Protein AF-A0A359KQD6-F1 (afdb_monomer)

Sequence (140 aa):
MPAGHAPSLTPEEARALHRQSLVIDTQ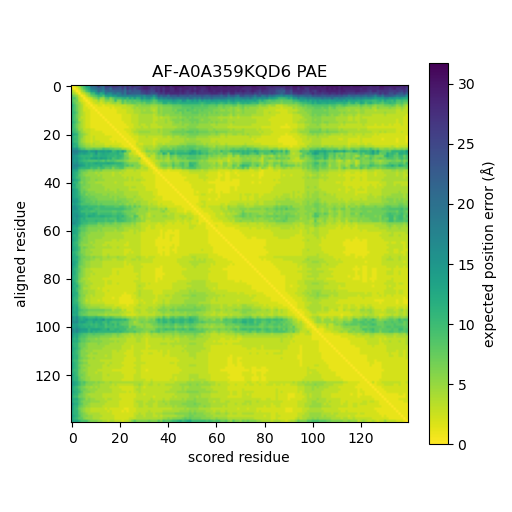QPPITSGIVFTPGMRETLGALAAQGRTIAEVGPALEAALVRDIQTTEQGRDMYLDMWRRSGVTVACGTYAGPDRLATAFERSTRRIANAQAIVDALRDDMLIVRRAADIELAH

Secondary structure (DSSP, 8-state):
-PPPPPPSS-HHHHHHHHHTS--EETTPPPTTTTS---HHHHHHHHHHHHTT--HHHHHHHHHHHHHHHHHH-HHHHHHHHHHHHHH--SEE------S--HHHHHHHHHHHHHHHHHHHHHTTTT-----SHHHHHHH-

Nearest PDB structures (foldseek):
  7t2x-assembly1_A  TM=2.353E-01  e=7.105E+00  Homo sapiens

Mean predicted aligned error: 4.79 Å

Radius of gyration: 18.1 Å; Cα contacts (8 Å, |Δi|>4): 125; chains: 1; bounding box: 46×42×48 Å

Structure (mmCIF, N/CA/C/O backbone):
data_AF-A0A359KQD6-F1
#
_entry.id   AF-A0A359KQD6-F1
#
loop_
_atom_site.group_PDB
_atom_site.id
_atom_site.type_symbol
_atom_site.label_atom_id
_atom_site.label_alt_id
_atom_site.label_comp_id
_atom_site.label_asym_id
_atom_site.label_entity_id
_atom_site.label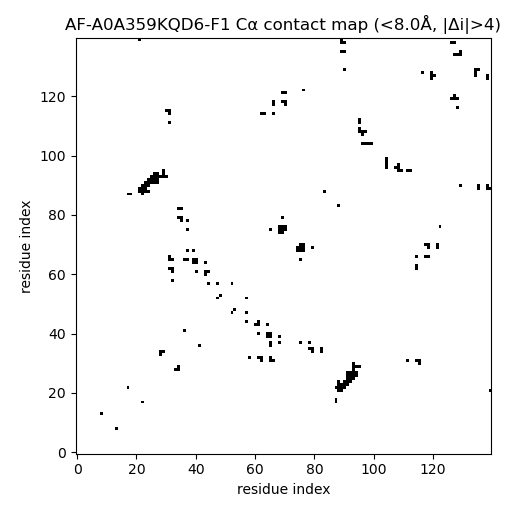_seq_id
_atom_site.pdbx_PDB_ins_code
_atom_site.Cartn_x
_atom_site.Cartn_y
_atom_site.Cartn_z
_atom_site.occupancy
_atom_site.B_iso_or_equiv
_atom_site.auth_seq_id
_atom_site.auth_comp_id
_atom_site.auth_asym_id
_atom_site.auth_atom_id
_atom_site.pdbx_PDB_model_num
ATOM 1 N N . MET A 1 1 ? 28.051 25.933 -7.404 1.00 51.16 1 MET A N 1
ATOM 2 C CA . MET A 1 1 ? 27.108 24.883 -7.843 1.00 51.16 1 MET A CA 1
ATOM 3 C C . MET A 1 1 ? 27.661 24.304 -9.133 1.00 51.16 1 MET A C 1
ATOM 5 O O . MET A 1 1 ? 27.809 25.088 -10.065 1.00 51.16 1 MET A O 1
ATOM 9 N N . PRO A 1 2 ? 28.072 23.027 -9.195 1.00 56.81 2 PRO A N 1
ATOM 10 C CA . PRO A 1 2 ? 28.504 22.459 -10.465 1.00 56.81 2 PRO A CA 1
ATOM 11 C C . PRO A 1 2 ? 27.305 22.428 -11.422 1.00 56.81 2 PRO A C 1
ATOM 13 O O . PRO A 1 2 ? 26.182 22.160 -10.994 1.00 56.81 2 PRO A O 1
ATOM 16 N N . ALA A 1 3 ? 27.535 22.773 -12.689 1.00 66.00 3 ALA A N 1
ATOM 17 C CA . ALA A 1 3 ? 26.518 22.704 -13.731 1.00 66.00 3 ALA A CA 1
ATOM 18 C C . ALA A 1 3 ? 26.040 21.249 -13.846 1.00 66.00 3 ALA A C 1
ATOM 20 O O . ALA A 1 3 ? 26.848 20.354 -14.091 1.00 66.00 3 ALA A O 1
ATOM 21 N N . GLY A 1 4 ? 24.753 21.003 -13.592 1.00 72.56 4 GLY A N 1
ATOM 22 C CA . GLY A 1 4 ? 24.181 19.661 -13.676 1.00 72.56 4 GLY A CA 1
ATOM 23 C C . GLY A 1 4 ? 24.345 19.090 -15.084 1.00 72.56 4 GLY A C 1
ATOM 24 O O . GLY A 1 4 ? 24.165 19.808 -16.068 1.00 72.56 4 GLY A O 1
ATOM 25 N N . HIS A 1 5 ? 24.708 17.812 -15.186 1.00 77.50 5 HIS A N 1
ATOM 26 C CA . HIS A 1 5 ? 24.776 17.120 -16.470 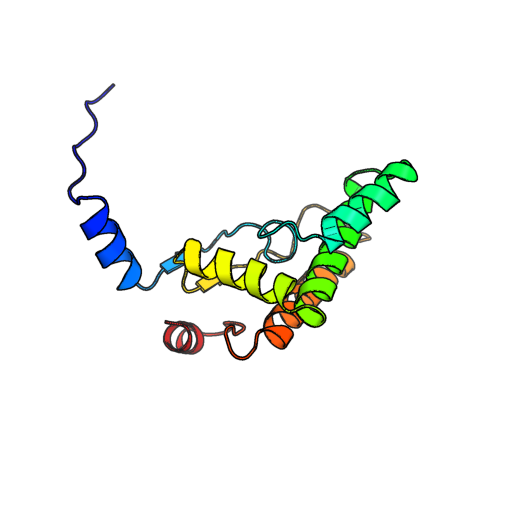1.00 77.50 5 HIS A CA 1
ATOM 27 C C . HIS A 1 5 ? 23.408 17.111 -17.161 1.00 77.50 5 HIS A C 1
ATOM 29 O O . HIS A 1 5 ? 22.377 16.921 -16.514 1.00 77.50 5 HIS A O 1
ATOM 35 N N . ALA A 1 6 ? 23.414 17.296 -18.484 1.00 83.69 6 ALA A N 1
ATOM 36 C CA . ALA A 1 6 ? 22.222 17.103 -19.295 1.00 83.69 6 ALA A CA 1
ATOM 37 C C . ALA A 1 6 ? 21.771 15.627 -19.217 1.00 83.69 6 ALA A C 1
ATOM 39 O O . ALA A 1 6 ? 22.631 14.741 -19.207 1.00 83.69 6 ALA A O 1
ATOM 40 N N . PRO A 1 7 ? 20.458 15.344 -19.160 1.00 87.56 7 PRO A N 1
ATOM 41 C CA . PRO A 1 7 ? 19.946 13.977 -19.173 1.00 87.56 7 PRO A CA 1
ATOM 42 C C . PRO A 1 7 ? 20.398 13.228 -20.431 1.00 87.56 7 PRO A C 1
ATOM 44 O O . PRO A 1 7 ? 20.365 13.783 -21.527 1.00 87.56 7 PRO A O 1
ATOM 47 N N . SER A 1 8 ? 20.787 11.961 -20.280 1.00 92.44 8 SER A N 1
ATOM 48 C CA . SER A 1 8 ? 21.197 11.099 -21.397 1.00 92.44 8 SER A CA 1
ATOM 49 C C . SER A 1 8 ? 20.028 10.496 -22.181 1.00 92.44 8 SER A C 1
ATOM 51 O O . SER A 1 8 ? 20.256 9.939 -23.249 1.00 92.44 8 SER A O 1
ATOM 53 N N . LEU A 1 9 ? 18.800 10.591 -21.658 1.00 95.25 9 LEU A N 1
ATOM 54 C CA . LEU A 1 9 ? 17.574 10.081 -22.273 1.00 95.25 9 LEU A CA 1
ATOM 55 C C . LEU A 1 9 ? 16.518 11.182 -22.339 1.00 95.25 9 LEU A C 1
ATOM 57 O O . LEU A 1 9 ? 16.352 11.970 -21.402 1.00 95.25 9 LEU A O 1
ATOM 61 N N . THR A 1 10 ? 15.745 11.182 -23.417 1.00 96.56 10 THR A N 1
ATOM 62 C CA . THR A 1 10 ? 14.481 11.913 -23.491 1.00 96.56 10 THR A CA 1
ATOM 63 C C . THR A 1 10 ? 13.447 11.303 -22.531 1.00 96.56 10 THR A C 1
ATOM 65 O O . THR A 1 10 ? 13.552 10.135 -22.141 1.00 96.56 10 THR A O 1
ATOM 68 N N . PRO A 1 11 ? 12.388 12.044 -22.157 1.00 95.12 11 PRO A N 1
ATOM 69 C CA . PRO A 1 11 ? 11.313 11.494 -21.330 1.00 95.12 11 PRO A CA 1
ATOM 70 C C . PRO A 1 11 ? 10.623 10.261 -21.932 1.00 95.12 11 PRO A C 1
ATOM 72 O O . PRO A 1 11 ? 10.088 9.429 -21.202 1.00 95.12 11 PRO A O 1
ATOM 75 N N . GLU A 1 12 ? 10.576 10.142 -23.256 1.00 96.94 12 GLU A N 1
ATOM 76 C CA . GLU A 1 12 ? 9.972 8.997 -23.945 1.00 96.94 12 GLU A CA 1
ATOM 77 C C . GLU A 1 12 ? 10.873 7.765 -23.875 1.00 96.94 12 GLU A C 1
ATOM 79 O O . GLU A 1 12 ? 10.395 6.691 -23.504 1.00 96.94 12 GLU A O 1
ATOM 84 N N . GLU A 1 13 ? 12.174 7.935 -24.121 1.00 97.25 13 GLU A N 1
ATOM 85 C CA . GLU A 1 13 ? 13.171 6.870 -23.973 1.00 97.25 13 GLU A CA 1
ATOM 86 C C . GLU A 1 13 ? 13.253 6.377 -22.526 1.00 97.25 13 GLU A C 1
ATOM 88 O O . GLU A 1 13 ? 13.256 5.172 -22.284 1.00 97.25 13 GLU A O 1
ATOM 93 N N . ALA A 1 14 ? 13.223 7.289 -21.550 1.00 95.44 14 ALA A N 1
ATOM 94 C CA . ALA A 1 14 ? 13.208 6.930 -20.135 1.00 95.44 14 ALA A CA 1
ATOM 95 C C . ALA A 1 14 ? 11.975 6.086 -19.768 1.00 95.44 14 ALA A C 1
ATOM 97 O O . ALA A 1 14 ? 12.095 5.077 -19.074 1.00 95.44 14 ALA A O 1
ATOM 98 N N . ARG A 1 15 ? 10.784 6.448 -20.270 1.00 94.88 15 ARG A N 1
ATOM 99 C CA . ARG A 1 15 ? 9.561 5.655 -20.052 1.00 94.88 15 ARG A CA 1
ATOM 100 C C . ARG A 1 15 ? 9.610 4.302 -20.756 1.00 94.88 15 ARG A C 1
ATOM 102 O O . ARG A 1 15 ? 9.092 3.329 -20.217 1.00 94.88 15 ARG A O 1
ATOM 109 N N . ALA A 1 16 ? 10.182 4.239 -21.958 1.00 96.00 16 ALA A N 1
ATOM 110 C CA . ALA A 1 16 ? 10.347 2.984 -22.683 1.00 96.00 16 ALA A CA 1
ATOM 111 C C . ALA A 1 16 ? 11.277 2.030 -21.928 1.00 96.00 16 ALA A C 1
ATOM 113 O O . ALA A 1 16 ? 10.893 0.887 -21.696 1.00 96.00 16 ALA A O 1
ATOM 114 N N . LEU A 1 17 ? 12.428 2.529 -21.466 1.00 96.50 17 LEU A N 1
ATOM 115 C CA . LEU A 1 17 ? 13.362 1.771 -20.638 1.00 96.50 17 LEU A CA 1
ATOM 116 C C . LEU A 1 17 ? 12.693 1.284 -19.349 1.00 96.50 17 LEU A C 1
ATOM 118 O O . LEU A 1 17 ? 12.798 0.109 -19.010 1.00 96.50 17 LEU A O 1
ATOM 122 N N . HIS A 1 18 ? 11.965 2.161 -18.654 1.00 95.75 18 HIS A N 1
ATOM 123 C CA . HIS A 1 18 ? 11.295 1.815 -17.402 1.00 95.75 18 HIS A CA 1
ATOM 124 C C . HIS A 1 18 ? 10.280 0.677 -17.578 1.00 95.75 18 HIS A C 1
ATOM 126 O O . HIS A 1 18 ? 10.297 -0.271 -16.807 1.00 95.75 18 HIS A O 1
ATOM 132 N N . ARG A 1 19 ? 9.458 0.712 -18.639 1.00 93.44 19 ARG A N 1
ATOM 133 C CA . ARG A 1 19 ? 8.487 -0.358 -18.943 1.00 93.44 19 ARG A CA 1
ATOM 134 C C . ARG A 1 19 ? 9.126 -1.707 -19.285 1.00 93.44 19 ARG A C 1
ATOM 136 O O . ARG A 1 19 ? 8.449 -2.720 -19.196 1.00 93.44 19 ARG A O 1
ATOM 143 N N . GLN A 1 20 ? 10.381 -1.712 -19.727 1.00 94.81 20 GLN A N 1
ATOM 144 C CA . GLN A 1 20 ? 11.139 -2.925 -20.060 1.00 94.81 20 GLN A CA 1
ATOM 145 C C . GLN A 1 20 ? 11.996 -3.422 -18.890 1.00 94.81 20 GLN A C 1
ATOM 147 O O . GLN A 1 20 ? 12.706 -4.413 -19.030 1.00 94.81 20 GLN A O 1
ATOM 152 N N . SER A 1 21 ? 11.989 -2.701 -17.770 1.00 96.25 21 SER A N 1
ATOM 153 C CA . SER A 1 21 ? 12.852 -2.976 -16.629 1.00 96.25 21 SER A CA 1
ATOM 154 C C . SER A 1 21 ? 12.057 -3.611 -15.497 1.00 96.25 21 SER A C 1
ATOM 15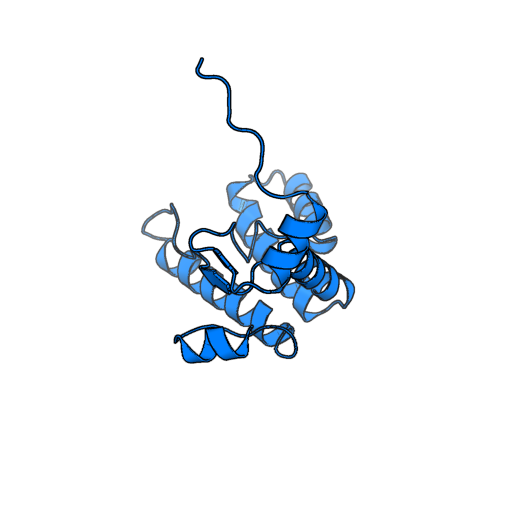6 O O . SER A 1 21 ? 10.922 -3.224 -15.231 1.00 96.25 21 SER A O 1
ATOM 158 N N . LEU A 1 22 ? 12.700 -4.518 -14.766 1.00 96.56 22 LEU A N 1
ATOM 159 C CA . LEU A 1 22 ? 12.246 -4.921 -13.443 1.00 96.56 22 LEU A CA 1
ATOM 160 C C . LEU A 1 22 ? 12.508 -3.774 -12.459 1.00 96.56 22 LEU A C 1
ATOM 162 O O . LEU A 1 22 ? 13.659 -3.387 -12.237 1.00 96.56 22 LEU A O 1
ATOM 166 N N . VAL A 1 23 ? 11.449 -3.238 -11.853 1.00 95.81 23 VAL A N 1
ATOM 167 C CA . VAL A 1 23 ? 11.539 -2.105 -10.925 1.00 95.81 23 VAL A CA 1
ATOM 168 C C . VAL A 1 23 ? 11.151 -2.565 -9.527 1.00 95.81 23 VAL A C 1
ATOM 170 O O . VAL A 1 23 ? 10.009 -2.961 -9.286 1.00 95.81 23 VAL A O 1
ATOM 173 N N . ILE A 1 24 ? 12.107 -2.494 -8.598 1.00 95.69 24 ILE A N 1
ATOM 174 C CA . ILE A 1 24 ? 11.911 -2.878 -7.197 1.00 95.69 24 ILE A CA 1
ATOM 175 C C . ILE A 1 24 ? 12.025 -1.643 -6.306 1.00 95.69 24 ILE A C 1
ATOM 177 O O . ILE A 1 24 ? 13.083 -1.016 -6.249 1.00 95.69 24 ILE A O 1
ATOM 181 N N . ASP A 1 25 ? 10.961 -1.340 -5.564 1.00 93.38 25 ASP A N 1
ATOM 182 C CA . ASP A 1 25 ? 10.971 -0.322 -4.513 1.00 93.38 25 ASP A CA 1
ATOM 183 C C . ASP A 1 25 ? 11.088 -0.981 -3.130 1.00 93.38 25 ASP A C 1
ATOM 185 O O . ASP A 1 25 ? 10.169 -1.629 -2.621 1.00 93.38 25 ASP A O 1
ATOM 189 N N . THR A 1 26 ? 12.243 -0.825 -2.489 1.00 91.44 26 THR A N 1
ATOM 190 C CA . THR A 1 26 ? 12.507 -1.418 -1.173 1.00 91.44 26 THR A CA 1
ATOM 191 C C . THR A 1 26 ? 11.928 -0.607 -0.010 1.00 91.44 26 THR A C 1
ATOM 193 O O . THR A 1 26 ? 11.981 -1.083 1.125 1.00 91.44 26 THR A O 1
ATOM 196 N N . GLN A 1 27 ? 11.363 0.581 -0.263 1.00 84.75 27 GLN A N 1
ATOM 197 C CA . GLN A 1 27 ? 10.820 1.495 0.748 1.00 84.75 27 GLN A CA 1
ATOM 198 C C . GLN A 1 27 ? 9.560 2.238 0.266 1.00 84.75 27 GLN A C 1
ATOM 200 O O . GLN A 1 27 ? 9.449 3.458 0.416 1.00 84.75 27 GLN A O 1
ATOM 205 N N . GLN A 1 28 ? 8.576 1.509 -0.264 1.00 79.31 28 GLN A N 1
ATOM 206 C CA . GLN A 1 28 ? 7.340 2.142 -0.729 1.00 79.31 28 GLN A CA 1
ATOM 207 C C . GLN A 1 28 ? 6.531 2.805 0.406 1.00 79.31 28 GLN A C 1
ATOM 209 O O . GLN A 1 28 ? 6.598 2.381 1.570 1.00 79.31 28 GLN A O 1
ATOM 214 N N . PRO A 1 29 ? 5.679 3.794 0.068 1.00 73.31 29 PRO A N 1
ATOM 215 C CA . PRO A 1 29 ? 4.637 4.281 0.961 1.00 73.31 29 PRO A CA 1
ATOM 216 C C . PRO A 1 29 ? 3.760 3.144 1.525 1.00 73.31 29 PRO A C 1
ATOM 218 O O . PRO A 1 29 ? 3.602 2.102 0.887 1.00 73.31 29 PRO A O 1
ATOM 221 N N . PRO A 1 30 ? 3.137 3.323 2.708 1.00 80.00 30 PRO A N 1
ATOM 222 C CA . PRO A 1 30 ? 2.337 2.272 3.332 1.00 80.00 30 PRO A CA 1
ATOM 223 C C . PRO A 1 30 ? 1.205 1.756 2.427 1.00 80.00 30 PRO A C 1
ATOM 225 O O . PRO A 1 30 ? 0.265 2.486 2.115 1.00 80.00 30 PRO A O 1
ATOM 228 N N . ILE A 1 31 ? 1.245 0.470 2.068 1.00 80.00 31 ILE A N 1
ATOM 229 C CA . ILE A 1 31 ? 0.323 -0.139 1.085 1.00 80.00 31 ILE A CA 1
ATOM 230 C C . ILE A 1 31 ? -1.140 -0.103 1.543 1.00 80.00 31 ILE A C 1
ATOM 232 O O . ILE A 1 31 ? -2.050 -0.141 0.721 1.00 80.00 31 ILE A O 1
ATOM 236 N N . THR A 1 32 ? -1.360 -0.059 2.859 1.00 81.88 32 THR A N 1
ATOM 237 C CA . THR A 1 32 ? -2.679 -0.126 3.502 1.00 81.88 32 THR A CA 1
ATOM 238 C C . THR A 1 32 ? -3.218 1.240 3.932 1.00 81.88 32 THR A C 1
ATOM 240 O O . THR A 1 32 ? -4.313 1.302 4.482 1.00 81.88 32 THR A O 1
ATOM 243 N N . SER A 1 33 ? -2.463 2.331 3.763 1.00 77.62 33 SER A N 1
ATOM 244 C CA . SER A 1 33 ? -2.883 3.662 4.247 1.00 77.62 33 SER A CA 1
ATOM 245 C C . SER A 1 33 ? -2.338 4.865 3.481 1.00 77.62 33 SER A C 1
ATOM 247 O O . SER A 1 33 ? -2.816 5.973 3.710 1.00 77.62 33 SER A O 1
ATOM 249 N N . G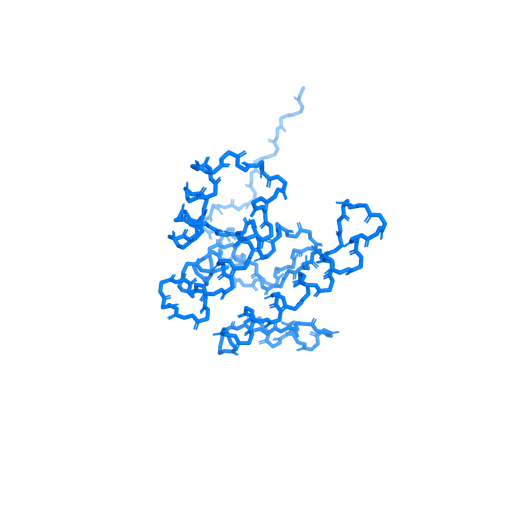LY A 1 34 ? -1.355 4.681 2.600 1.00 77.88 34 GLY A N 1
ATOM 250 C CA . GLY A 1 34 ? -0.659 5.767 1.910 1.00 77.88 34 GLY A CA 1
ATOM 251 C C . GLY A 1 34 ? -0.767 5.750 0.386 1.00 77.88 34 GLY A C 1
ATOM 252 O O . GLY A 1 34 ? -0.363 6.728 -0.233 1.00 77.88 34 GLY A O 1
ATOM 253 N N . ILE A 1 35 ? -1.292 4.678 -0.221 1.00 83.38 35 ILE A N 1
ATOM 254 C CA . ILE A 1 35 ? -1.306 4.527 -1.688 1.00 83.38 35 ILE A CA 1
ATOM 255 C C . ILE A 1 35 ? -2.497 5.237 -2.347 1.00 83.38 35 ILE A C 1
ATOM 257 O O . ILE A 1 35 ? -2.331 5.890 -3.372 1.00 83.38 35 ILE A O 1
ATOM 261 N N . VAL A 1 36 ? -3.692 5.160 -1.757 1.00 91.88 36 VAL A N 1
ATOM 262 C CA . VAL A 1 36 ? -4.906 5.808 -2.278 1.00 91.88 36 VAL A CA 1
ATOM 263 C C . VAL A 1 36 ? -5.780 6.330 -1.144 1.00 91.88 36 VAL A C 1
ATOM 265 O O . VAL A 1 36 ? -5.675 5.884 -0.003 1.00 91.88 36 VAL A O 1
ATOM 268 N N . PHE A 1 37 ? -6.669 7.265 -1.480 1.00 93.75 37 PHE A N 1
ATOM 269 C CA . PHE A 1 37 ? -7.703 7.775 -0.586 1.00 93.75 37 PHE A CA 1
ATOM 270 C C . PHE A 1 37 ? -9.076 7.598 -1.239 1.00 93.75 37 PHE A C 1
ATOM 272 O O . PHE A 1 37 ? -9.484 8.398 -2.085 1.00 93.75 37 PHE A O 1
ATOM 279 N N . THR A 1 38 ? -9.756 6.509 -0.891 1.00 94.81 38 THR A N 1
ATOM 280 C CA . THR A 1 38 ? -11.019 6.088 -1.511 1.00 94.81 38 THR A CA 1
ATOM 281 C C . THR A 1 38 ? -12.222 6.901 -1.004 1.00 94.81 38 THR A C 1
ATOM 283 O O . THR A 1 38 ? -12.134 7.583 0.027 1.00 94.81 38 THR A O 1
ATOM 286 N N . PRO A 1 39 ? -13.382 6.837 -1.687 1.00 95.00 39 PRO A N 1
ATOM 287 C CA . PRO A 1 39 ? -14.626 7.414 -1.179 1.00 95.00 39 PRO A CA 1
ATOM 288 C C . PRO A 1 39 ? -15.011 6.905 0.220 1.00 95.00 39 PRO A C 1
ATOM 290 O O . PRO A 1 39 ? -15.314 7.723 1.088 1.00 95.00 39 PRO A O 1
ATOM 293 N N . GLY A 1 40 ? -14.896 5.600 0.498 1.00 94.44 40 GLY A N 1
ATOM 294 C CA . GLY A 1 40 ? -15.213 5.043 1.817 1.00 94.44 40 GLY A CA 1
ATOM 295 C C . GLY A 1 40 ? -14.266 5.530 2.919 1.00 94.44 40 GLY A C 1
ATOM 296 O O . GLY A 1 40 ? -14.693 5.774 4.052 1.00 94.44 40 GLY A O 1
ATOM 297 N N . MET A 1 41 ? -12.991 5.781 2.600 1.00 94.94 41 MET A N 1
ATOM 298 C CA . MET A 1 41 ? -12.066 6.459 3.518 1.00 94.94 41 MET A CA 1
ATOM 299 C C . MET A 1 41 ? -12.495 7.904 3.796 1.00 94.94 41 MET A C 1
ATOM 301 O O . MET A 1 41 ? -12.443 8.342 4.946 1.00 94.94 41 MET A O 1
ATOM 305 N N . ARG A 1 42 ? -12.949 8.644 2.776 1.00 94.94 42 ARG A N 1
ATOM 306 C CA . ARG A 1 42 ? -13.456 10.018 2.935 1.00 94.94 42 ARG A CA 1
ATOM 307 C C . ARG A 1 42 ? -14.677 10.068 3.847 1.00 94.94 42 ARG A C 1
ATOM 309 O O . ARG A 1 42 ? -14.724 10.907 4.744 1.00 94.94 42 ARG A O 1
ATOM 316 N N . GLU A 1 43 ? -15.632 9.169 3.641 1.00 95.69 43 GLU A N 1
ATOM 317 C CA . GLU A 1 43 ? -16.829 9.050 4.479 1.00 95.69 43 GLU A CA 1
ATOM 318 C C . GLU A 1 43 ? -16.464 8.686 5.922 1.00 95.69 43 GLU A C 1
ATOM 320 O O . GLU A 1 43 ? -16.902 9.349 6.865 1.00 95.69 43 GLU A O 1
ATOM 325 N N . THR A 1 44 ? -15.580 7.697 6.095 1.00 95.06 44 THR A N 1
ATOM 326 C CA . THR A 1 44 ? -15.075 7.275 7.411 1.00 95.06 44 THR A CA 1
ATOM 327 C C . THR A 1 44 ? -14.386 8.430 8.142 1.00 95.06 44 THR A C 1
ATOM 329 O O . THR A 1 44 ? -14.650 8.662 9.323 1.00 95.06 44 THR A O 1
ATOM 332 N N . LEU A 1 45 ? -13.529 9.190 7.448 1.00 94.81 45 LEU A N 1
ATOM 333 C CA . LEU A 1 45 ? -12.851 10.357 8.011 1.00 94.81 45 LEU A CA 1
ATOM 334 C C . LEU A 1 45 ? -13.855 11.429 8.447 1.00 94.81 45 LEU A C 1
ATOM 336 O O . LEU A 1 45 ? -13.740 11.942 9.557 1.00 94.81 45 LEU A O 1
ATOM 340 N N . GLY A 1 46 ? -14.842 11.748 7.605 1.00 94.88 46 GLY A N 1
ATOM 341 C CA . GLY A 1 46 ? -15.869 12.745 7.915 1.00 94.88 46 GLY A CA 1
ATOM 342 C C . GLY A 1 46 ? -16.692 12.376 9.151 1.00 94.88 46 GLY A C 1
ATOM 343 O O . GLY A 1 46 ? -16.871 13.204 10.045 1.00 94.88 46 GLY A O 1
ATOM 344 N N . ALA A 1 47 ? -17.123 11.115 9.245 1.00 94.75 47 ALA A N 1
ATOM 345 C CA . ALA A 1 47 ? -17.887 10.614 10.386 1.00 94.75 47 ALA A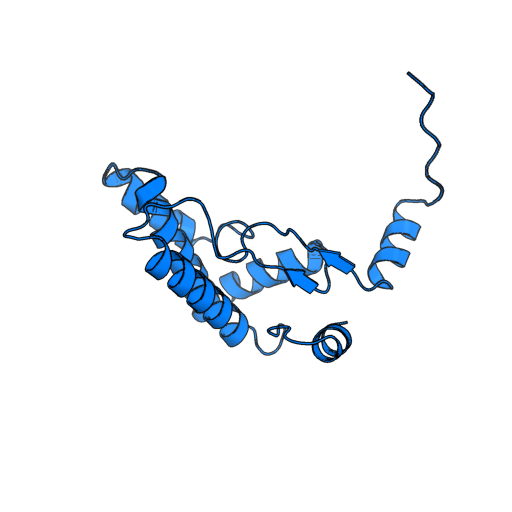 CA 1
ATOM 346 C C . ALA A 1 47 ? -17.090 10.674 11.701 1.00 94.75 47 ALA A C 1
ATOM 348 O O . ALA A 1 47 ? -17.628 11.070 12.734 1.00 94.75 47 ALA A O 1
ATOM 349 N N . LEU A 1 48 ? -15.803 10.316 11.671 1.00 94.81 48 LEU A N 1
ATOM 350 C CA . LEU A 1 48 ? -14.937 10.350 12.855 1.00 94.81 48 LEU A CA 1
ATOM 351 C C . LEU A 1 48 ? -14.531 11.778 13.240 1.00 94.81 48 LEU A C 1
ATOM 353 O O . LEU A 1 48 ? -14.456 12.094 14.428 1.00 94.81 48 LEU A O 1
ATOM 357 N N . ALA A 1 49 ? -14.319 12.658 12.261 1.00 93.44 49 ALA A N 1
ATOM 358 C CA . ALA A 1 49 ? -14.038 14.069 12.506 1.00 93.44 49 ALA A CA 1
ATOM 359 C C . ALA A 1 49 ? -15.224 14.768 13.190 1.00 93.44 49 ALA A C 1
ATOM 361 O O . ALA A 1 49 ? -15.022 15.517 14.144 1.00 93.44 49 ALA A O 1
ATOM 362 N N . ALA A 1 50 ? -16.461 14.459 12.783 1.00 95.06 50 ALA A N 1
ATOM 363 C CA . ALA A 1 50 ? -17.672 14.966 13.434 1.00 95.06 50 ALA A CA 1
ATOM 364 C C . ALA A 1 50 ? -17.802 14.527 14.909 1.00 95.06 50 ALA A C 1
ATOM 366 O O . ALA A 1 50 ? -18.477 15.187 15.694 1.00 95.06 50 ALA A O 1
ATOM 367 N N . GLN A 1 51 ? -17.128 13.441 15.299 1.00 95.00 51 GLN A N 1
ATOM 368 C CA . GLN A 1 51 ? -17.057 12.942 16.677 1.00 95.00 51 GLN A CA 1
ATOM 369 C C . GLN A 1 51 ? -15.865 13.516 17.467 1.00 95.00 51 GLN A C 1
ATOM 371 O O . GLN A 1 51 ? -15.631 13.104 18.601 1.00 95.00 51 GLN A O 1
ATOM 376 N N . GLY A 1 52 ? -15.081 14.427 16.880 1.00 94.44 52 GLY A N 1
ATOM 377 C CA . GLY A 1 52 ? -13.907 15.028 17.522 1.00 94.44 52 GLY A CA 1
ATOM 378 C C . GLY A 1 52 ? -12.705 14.087 17.661 1.00 94.44 52 GLY A C 1
ATOM 379 O O . GLY A 1 52 ? -11.843 14.325 18.505 1.00 94.44 52 GLY A O 1
ATOM 380 N N . ARG A 1 53 ? -12.639 13.009 16.866 1.00 93.56 53 ARG A N 1
ATOM 381 C CA . ARG A 1 53 ? -11.549 12.020 16.931 1.00 93.56 53 ARG A CA 1
ATOM 382 C C . ARG A 1 53 ? -10.242 12.593 16.393 1.00 93.56 53 ARG A C 1
ATOM 384 O O . ARG A 1 53 ? -10.219 13.342 15.418 1.00 93.56 53 ARG A O 1
ATOM 391 N N . THR A 1 54 ? -9.136 12.183 16.999 1.00 88.12 54 THR A N 1
ATOM 392 C CA . THR A 1 54 ? -7.785 12.566 16.580 1.00 88.12 54 THR A CA 1
ATOM 393 C C . THR A 1 54 ? -7.301 11.740 15.387 1.00 88.12 54 THR A C 1
ATOM 395 O O . THR A 1 54 ? -7.731 10.607 15.169 1.00 88.12 54 THR A O 1
ATOM 398 N N . ILE A 1 55 ? -6.321 12.260 14.640 1.00 80.38 55 ILE A N 1
ATOM 399 C CA . ILE A 1 55 ? -5.699 11.551 13.504 1.00 80.38 55 ILE A CA 1
ATOM 400 C C . ILE A 1 55 ? -5.147 10.175 13.923 1.00 80.38 55 ILE A C 1
ATOM 402 O O . ILE A 1 55 ? -5.269 9.203 13.174 1.00 80.38 55 ILE A O 1
ATOM 406 N N . ALA A 1 56 ? -4.583 10.071 15.132 1.00 81.19 56 ALA A N 1
ATOM 407 C CA . ALA A 1 56 ? -4.050 8.817 15.662 1.00 81.19 56 ALA A CA 1
ATOM 408 C C . ALA A 1 56 ? -5.138 7.739 15.828 1.00 81.19 56 ALA A C 1
ATOM 410 O O . ALA A 1 56 ? -4.883 6.564 15.563 1.00 81.19 56 ALA A O 1
ATOM 411 N N . GLU A 1 57 ? -6.349 8.141 16.218 1.00 83.25 57 GLU A N 1
ATOM 412 C CA . GLU A 1 57 ? -7.506 7.252 16.373 1.00 83.25 57 GLU A CA 1
ATOM 413 C C . GLU A 1 57 ? -8.160 6.906 15.031 1.00 83.25 57 GLU A C 1
ATOM 415 O O . GLU A 1 57 ? -8.743 5.832 14.883 1.00 83.25 57 GLU A O 1
ATOM 420 N N . VAL A 1 58 ? -8.055 7.801 14.046 1.00 90.62 58 VAL A N 1
ATOM 421 C CA . VAL A 1 58 ? -8.661 7.625 12.722 1.00 90.62 58 VAL A CA 1
ATOM 422 C C . VAL A 1 58 ? -7.845 6.690 11.824 1.00 90.62 58 VAL A C 1
ATOM 424 O O . VAL A 1 58 ? -8.432 5.918 11.068 1.00 90.62 58 VAL A O 1
ATOM 427 N N . GLY A 1 59 ? -6.512 6.696 11.924 1.00 88.75 59 GLY A N 1
ATOM 428 C CA . GLY A 1 59 ? -5.627 5.916 11.045 1.00 88.75 59 GLY A CA 1
ATOM 429 C C . GLY A 1 59 ? -6.038 4.444 10.856 1.00 88.75 59 GLY A C 1
ATOM 430 O O . GLY A 1 59 ? -6.238 4.021 9.717 1.00 88.75 59 GLY A O 1
ATOM 431 N N . PRO A 1 60 ? -6.243 3.660 11.932 1.00 88.81 60 PRO A N 1
ATOM 432 C CA . PRO A 1 60 ? -6.664 2.265 11.798 1.00 88.81 60 PRO A CA 1
ATOM 433 C C . PRO A 1 60 ? -8.055 2.078 11.171 1.00 88.81 60 PRO A C 1
ATOM 435 O O . PRO A 1 60 ? -8.301 1.068 10.514 1.00 88.81 60 PRO A O 1
ATOM 438 N N . ALA A 1 61 ? -8.968 3.035 11.358 1.00 92.06 61 ALA A N 1
ATOM 439 C CA . ALA A 1 61 ? -10.292 2.990 10.741 1.00 92.06 61 ALA A CA 1
ATOM 440 C C . ALA A 1 61 ? -10.220 3.241 9.228 1.00 92.06 61 ALA A C 1
ATOM 442 O O . ALA A 1 61 ? -10.951 2.600 8.473 1.00 92.06 61 ALA A O 1
ATOM 443 N N . LEU A 1 62 ? -9.311 4.117 8.785 1.00 93.50 62 LEU A N 1
ATOM 444 C CA . LEU A 1 62 ? -9.048 4.354 7.364 1.00 93.50 62 LEU A CA 1
ATOM 445 C C . LEU A 1 62 ? -8.364 3.160 6.698 1.00 93.50 62 LEU A C 1
ATOM 447 O O . LEU A 1 62 ? -8.770 2.784 5.605 1.00 93.50 62 LEU A O 1
ATOM 451 N N . GLU A 1 63 ? -7.392 2.527 7.368 1.00 92.69 63 GLU A N 1
ATOM 452 C CA . GLU A 1 63 ? -6.781 1.274 6.893 1.00 92.69 63 GLU A CA 1
ATOM 453 C C . GLU A 1 63 ? -7.867 0.208 6.652 1.00 92.69 63 GLU A C 1
ATOM 455 O O . GLU A 1 63 ? -7.917 -0.417 5.596 1.00 92.69 63 GLU A O 1
ATOM 460 N N . ALA A 1 64 ? -8.795 0.045 7.600 1.00 93.62 64 ALA A N 1
ATOM 461 C CA . ALA A 1 64 ? -9.903 -0.896 7.456 1.00 93.62 64 ALA A CA 1
ATOM 462 C C . ALA A 1 64 ? -10.911 -0.483 6.367 1.00 93.62 64 ALA A C 1
ATOM 464 O O . ALA A 1 64 ? -11.489 -1.352 5.718 1.00 93.62 64 ALA A O 1
ATOM 465 N N . ALA A 1 65 ? -11.148 0.818 6.171 1.00 95.38 65 ALA A N 1
ATOM 466 C CA . ALA A 1 65 ? -12.013 1.316 5.102 1.00 95.38 65 ALA A CA 1
ATOM 467 C C . ALA A 1 65 ? -11.432 1.009 3.720 1.00 95.38 65 ALA A C 1
ATOM 469 O O . ALA A 1 65 ? -12.152 0.485 2.880 1.00 95.38 65 ALA A O 1
ATOM 470 N N . LEU A 1 66 ? -10.128 1.222 3.524 1.00 95.81 66 LEU A N 1
ATOM 471 C CA . LEU A 1 66 ? -9.456 0.873 2.274 1.00 95.81 66 LEU A CA 1
ATOM 472 C C . LEU A 1 66 ? -9.617 -0.614 1.934 1.00 95.81 66 LEU A C 1
ATOM 474 O O . LEU A 1 66 ? -10.003 -0.951 0.818 1.00 95.81 66 LEU A O 1
ATOM 478 N N . VAL A 1 67 ? -9.351 -1.502 2.899 1.00 96.19 67 VAL A N 1
ATOM 479 C CA . VAL A 1 67 ? -9.487 -2.955 2.694 1.00 96.19 67 VAL A CA 1
ATOM 480 C C . VAL A 1 67 ? -10.917 -3.312 2.288 1.00 96.19 67 VAL A C 1
ATOM 482 O O . VAL A 1 67 ? -11.112 -4.041 1.318 1.00 96.19 67 VAL A O 1
ATOM 485 N N . ARG A 1 68 ? -11.923 -2.766 2.988 1.00 96.50 68 ARG A N 1
ATOM 486 C CA . ARG A 1 68 ? -13.335 -2.996 2.648 1.00 96.50 68 ARG A CA 1
ATOM 487 C C . ARG A 1 68 ? -13.668 -2.508 1.245 1.00 96.50 68 ARG A C 1
ATOM 489 O O . ARG A 1 68 ? -14.323 -3.237 0.504 1.00 96.50 68 ARG A O 1
ATOM 496 N N . ASP A 1 69 ? -13.221 -1.315 0.873 1.00 97.06 69 ASP A N 1
ATOM 497 C CA . ASP A 1 69 ? -13.518 -0.736 -0.436 1.00 97.06 69 ASP A CA 1
ATOM 498 C C . ASP A 1 69 ? -12.935 -1.598 -1.563 1.00 97.06 69 ASP A C 1
ATOM 500 O O . ASP A 1 69 ? -13.641 -1.900 -2.522 1.00 97.06 69 ASP A O 1
ATOM 504 N N . ILE A 1 70 ? -11.695 -2.077 -1.423 1.00 97.06 70 ILE A N 1
ATOM 505 C CA . ILE A 1 70 ? -11.061 -2.997 -2.384 1.00 97.06 70 ILE A CA 1
ATOM 506 C C . ILE A 1 70 ? -11.812 -4.337 -2.455 1.00 97.06 70 ILE A C 1
ATOM 508 O O . ILE A 1 70 ? -12.042 -4.883 -3.535 1.00 97.06 70 ILE A O 1
ATOM 512 N N . GLN A 1 71 ? -12.246 -4.878 -1.317 1.00 96.88 71 GLN A N 1
ATOM 513 C CA . GLN A 1 71 ? -12.971 -6.152 -1.286 1.00 96.88 71 GLN A CA 1
ATOM 514 C C . GLN A 1 71 ? -14.368 -6.061 -1.906 1.00 96.88 71 GLN A C 1
ATOM 516 O O . GLN A 1 71 ? -14.831 -7.005 -2.545 1.00 96.88 71 GLN A O 1
ATOM 521 N N . THR A 1 72 ? -15.057 -4.937 -1.719 1.00 97.44 72 THR A N 1
ATOM 522 C CA . THR A 1 72 ? -16.503 -4.849 -1.969 1.00 97.44 72 THR A CA 1
ATOM 523 C C . THR A 1 72 ? -16.878 -4.004 -3.178 1.00 97.44 72 THR A C 1
ATOM 525 O O . THR A 1 72 ? -17.988 -4.152 -3.684 1.00 97.44 72 THR A O 1
ATOM 528 N N . THR A 1 73 ? -15.973 -3.168 -3.691 1.00 97.38 73 THR A N 1
ATOM 529 C CA . THR A 1 73 ? -16.276 -2.236 -4.784 1.00 97.38 73 THR A CA 1
ATOM 530 C C . THR A 1 73 ? -15.292 -2.376 -5.941 1.00 97.38 73 THR A C 1
ATOM 532 O O . THR A 1 73 ? -14.096 -2.571 -5.740 1.00 97.38 73 THR A O 1
ATOM 535 N N . GLU A 1 74 ? -15.795 -2.257 -7.169 1.00 96.69 74 GLU A N 1
ATOM 536 C CA . GLU A 1 74 ? -14.958 -2.197 -8.375 1.00 96.69 74 GLU A CA 1
ATOM 537 C C . GLU A 1 74 ? -14.091 -0.935 -8.373 1.00 96.69 74 GLU A C 1
ATOM 539 O O . GLU A 1 74 ? -12.878 -1.021 -8.523 1.00 96.69 74 GLU A O 1
ATOM 544 N N . GLN A 1 75 ? -14.682 0.215 -8.038 1.00 96.00 75 GLN A N 1
ATOM 545 C CA . GLN A 1 75 ? -13.963 1.484 -7.938 1.00 96.00 75 GLN A CA 1
ATOM 546 C C . GLN A 1 75 ? -12.766 1.421 -6.974 1.00 96.00 75 GLN A C 1
ATOM 548 O O . GLN A 1 75 ? -11.706 1.960 -7.282 1.00 96.00 75 GLN A O 1
ATOM 553 N N . GLY A 1 76 ? -12.909 0.776 -5.811 1.00 95.56 76 GLY A N 1
ATOM 554 C CA . GLY A 1 76 ? -11.812 0.613 -4.856 1.00 95.56 76 GLY A CA 1
ATOM 555 C C . GLY A 1 76 ? -10.655 -0.208 -5.426 1.00 95.56 76 GLY A C 1
ATOM 556 O O . GLY A 1 76 ? -9.497 0.182 -5.263 1.00 95.56 76 GLY A O 1
ATOM 557 N N . ARG A 1 77 ? -10.963 -1.301 -6.140 1.00 96.25 77 ARG A N 1
ATOM 558 C CA . ARG A 1 77 ? -9.961 -2.117 -6.847 1.00 96.25 77 ARG A CA 1
ATOM 559 C C . ARG A 1 77 ? -9.267 -1.317 -7.941 1.00 96.25 77 ARG A C 1
ATOM 561 O O . ARG A 1 77 ? -8.040 -1.252 -7.953 1.00 96.25 77 ARG A O 1
ATOM 568 N N . ASP A 1 78 ? -10.040 -0.647 -8.789 1.00 96.56 78 ASP A N 1
ATOM 569 C CA . ASP A 1 78 ? -9.518 0.133 -9.910 1.00 96.56 78 ASP A CA 1
ATOM 570 C C . ASP A 1 78 ? -8.613 1.268 -9.446 1.00 96.56 78 ASP A C 1
ATOM 572 O O . ASP A 1 78 ? -7.543 1.467 -10.011 1.00 96.56 78 ASP A O 1
ATOM 576 N N . MET A 1 79 ? -8.992 1.987 -8.386 1.00 95.75 79 MET A N 1
ATOM 577 C CA . MET A 1 79 ? -8.148 3.040 -7.818 1.00 95.75 79 MET A CA 1
ATOM 578 C C . MET A 1 79 ? -6.802 2.491 -7.339 1.00 95.75 79 MET A C 1
ATOM 580 O O . MET A 1 79 ? -5.767 3.126 -7.549 1.00 95.75 79 MET A O 1
ATOM 584 N N . TYR A 1 80 ? -6.810 1.327 -6.686 1.00 95.25 80 TYR A N 1
ATOM 585 C CA . TYR A 1 80 ? -5.592 0.701 -6.184 1.00 95.25 80 TYR A CA 1
ATOM 586 C C . TYR A 1 80 ? -4.689 0.237 -7.335 1.00 95.25 80 TYR A C 1
ATOM 588 O O . TYR A 1 80 ? -3.504 0.571 -7.363 1.00 95.25 80 TYR A O 1
ATOM 596 N N . LEU A 1 81 ? -5.257 -0.471 -8.315 1.00 95.38 81 LEU A N 1
ATOM 597 C CA . LEU A 1 81 ? -4.532 -0.968 -9.485 1.00 95.38 81 LEU A CA 1
ATOM 598 C C . LEU A 1 81 ? -4.050 0.163 -10.406 1.00 95.38 81 LEU A C 1
ATOM 600 O O . LEU A 1 81 ? -2.944 0.077 -10.931 1.00 95.38 81 LEU A O 1
ATOM 604 N N . ASP A 1 82 ? -4.819 1.244 -10.581 1.00 95.69 82 ASP A N 1
ATOM 605 C CA . ASP A 1 82 ? -4.390 2.434 -11.335 1.00 95.69 82 ASP A CA 1
ATOM 606 C C . ASP A 1 82 ? -3.133 3.053 -10.720 1.00 95.69 82 ASP A C 1
ATOM 608 O O . ASP A 1 82 ? -2.182 3.370 -11.436 1.00 95.69 82 ASP A O 1
ATOM 612 N N . MET A 1 83 ? -3.083 3.165 -9.388 1.00 92.75 83 MET A N 1
ATOM 613 C CA . MET A 1 83 ? -1.898 3.681 -8.703 1.00 92.75 83 MET A CA 1
ATOM 614 C C . MET A 1 83 ? -0.667 2.804 -8.968 1.00 92.75 83 MET A C 1
ATOM 616 O O . MET A 1 83 ? 0.398 3.331 -9.293 1.00 92.75 83 MET A O 1
ATOM 620 N N . TRP A 1 84 ? -0.815 1.478 -8.900 1.00 92.06 84 TRP A N 1
ATOM 621 C CA . TRP A 1 84 ? 0.256 0.534 -9.237 1.00 92.06 84 TRP A CA 1
ATOM 622 C C . TRP A 1 84 ? 0.702 0.642 -10.698 1.00 92.06 84 TRP A C 1
ATOM 624 O O . TRP A 1 84 ? 1.892 0.758 -10.978 1.00 92.06 84 TRP A O 1
ATOM 634 N N . ARG A 1 85 ? -0.235 0.697 -11.648 1.00 92.88 85 ARG A N 1
ATOM 635 C CA . ARG A 1 85 ? 0.089 0.841 -13.079 1.00 92.88 85 ARG A CA 1
ATOM 636 C C . ARG A 1 85 ? 0.822 2.149 -13.371 1.00 92.88 85 ARG A C 1
ATOM 638 O O . ARG A 1 85 ? 1.730 2.183 -14.198 1.00 92.88 85 ARG A O 1
ATOM 645 N N . ARG A 1 86 ? 0.442 3.233 -12.693 1.00 92.62 86 ARG A N 1
ATOM 646 C CA . ARG A 1 86 ? 1.055 4.557 -12.865 1.00 92.62 86 ARG A CA 1
ATOM 647 C C . ARG A 1 86 ? 2.420 4.682 -12.204 1.00 92.62 86 ARG A C 1
ATOM 649 O O . ARG A 1 86 ? 3.212 5.499 -12.670 1.00 92.62 86 ARG A O 1
ATOM 656 N N . SER A 1 87 ? 2.689 3.922 -11.142 1.00 91.50 87 SER A N 1
ATOM 657 C CA . SER A 1 87 ? 3.999 3.934 -10.484 1.00 91.50 87 SER A CA 1
ATOM 658 C C . SER A 1 87 ? 5.077 3.281 -11.350 1.00 91.50 87 SER A C 1
ATOM 660 O O . SER A 1 87 ? 6.233 3.688 -11.273 1.00 91.50 87 SER A O 1
ATOM 662 N N . GLY A 1 88 ? 4.699 2.295 -12.174 1.00 92.81 88 GLY A N 1
ATOM 663 C CA . GLY A 1 88 ? 5.633 1.493 -12.969 1.00 92.81 88 GLY A CA 1
ATOM 664 C C . GLY A 1 88 ? 6.491 0.540 -12.130 1.00 92.81 88 GLY A C 1
ATOM 665 O O . GLY A 1 88 ? 7.409 -0.087 -12.651 1.00 92.81 88 GLY A O 1
ATOM 666 N N . VAL A 1 89 ? 6.193 0.416 -10.833 1.00 94.06 89 VAL A N 1
ATOM 667 C CA . VAL A 1 89 ? 6.888 -0.490 -9.919 1.00 94.06 89 VAL A CA 1
ATOM 668 C C . VAL A 1 89 ? 6.370 -1.910 -10.114 1.00 94.06 89 VAL A C 1
ATOM 670 O O . VAL A 1 89 ? 5.167 -2.147 -10.038 1.00 94.06 89 VAL A O 1
ATOM 673 N N . THR A 1 90 ? 7.282 -2.859 -10.317 1.00 95.19 90 THR A N 1
ATOM 674 C CA . THR A 1 90 ? 6.955 -4.286 -10.439 1.00 95.19 90 THR A CA 1
ATOM 675 C C . THR A 1 90 ? 6.741 -4.916 -9.067 1.00 95.19 90 THR A C 1
ATOM 677 O O . THR A 1 90 ? 5.759 -5.611 -8.832 1.00 95.19 90 THR A O 1
ATOM 680 N N . VAL A 1 91 ? 7.664 -4.663 -8.135 1.00 95.19 91 VAL A N 1
ATOM 681 C CA . VAL A 1 91 ? 7.620 -5.222 -6.781 1.00 95.19 91 VAL A CA 1
ATOM 682 C C . VAL A 1 91 ? 7.957 -4.145 -5.775 1.00 95.19 91 VAL A C 1
ATOM 684 O O . VAL A 1 91 ? 8.893 -3.372 -5.967 1.00 95.19 91 VAL A O 1
ATOM 687 N N . ALA A 1 92 ? 7.236 -4.130 -4.658 1.00 92.94 92 ALA A N 1
ATOM 688 C CA . ALA A 1 92 ? 7.570 -3.237 -3.568 1.00 92.94 92 ALA A CA 1
ATOM 689 C C . ALA A 1 92 ? 7.503 -3.900 -2.192 1.00 92.94 92 ALA A C 1
ATOM 691 O O . ALA A 1 92 ? 6.676 -4.773 -1.924 1.00 92.94 92 ALA A O 1
ATOM 692 N N . CYS A 1 93 ? 8.379 -3.453 -1.296 1.00 91.56 93 CYS A N 1
ATOM 693 C CA . CYS A 1 93 ? 8.474 -3.956 0.068 1.00 91.56 93 CYS A CA 1
ATOM 694 C C . CYS A 1 93 ? 7.589 -3.132 1.012 1.00 91.56 93 CYS A C 1
ATOM 696 O O . CYS A 1 93 ? 7.875 -1.975 1.312 1.00 91.56 93 CYS A O 1
ATOM 698 N N . GLY A 1 94 ? 6.492 -3.724 1.487 1.00 87.88 94 GLY A N 1
ATOM 699 C CA . GLY A 1 94 ? 5.629 -3.095 2.487 1.00 87.88 94 GLY A CA 1
ATOM 700 C C . GLY A 1 94 ? 6.235 -3.166 3.893 1.00 87.88 94 GLY A C 1
ATOM 701 O O . GLY A 1 94 ? 6.502 -4.252 4.404 1.00 87.88 94 GLY A O 1
ATOM 702 N N . THR A 1 95 ? 6.401 -2.016 4.552 1.00 87.50 95 THR A N 1
ATOM 703 C CA . THR A 1 95 ? 6.790 -1.958 5.971 1.00 87.50 95 THR A CA 1
ATOM 704 C C . THR A 1 95 ? 5.544 -1.950 6.861 1.00 87.50 95 THR A C 1
ATOM 706 O O . THR A 1 95 ? 4.753 -1.009 6.830 1.00 87.50 95 THR A O 1
ATOM 709 N N . TYR A 1 96 ? 5.371 -2.995 7.677 1.00 88.44 96 TYR A N 1
ATOM 710 C CA . TYR A 1 96 ? 4.186 -3.168 8.539 1.00 88.44 96 TYR A CA 1
ATOM 711 C C . TYR A 1 96 ? 4.438 -2.869 10.019 1.00 88.44 96 TYR A C 1
ATOM 713 O O . TYR A 1 96 ? 3.491 -2.615 10.767 1.00 88.44 96 TYR A O 1
ATOM 721 N N . ALA A 1 97 ? 5.706 -2.844 10.431 1.00 84.44 97 ALA A N 1
ATOM 722 C CA . ALA A 1 97 ? 6.120 -2.390 11.751 1.00 84.44 97 ALA A CA 1
ATOM 723 C C . ALA A 1 97 ? 6.344 -0.872 11.735 1.00 84.44 97 ALA A C 1
ATOM 725 O O . ALA A 1 97 ? 6.893 -0.324 10.784 1.00 84.44 97 ALA A O 1
ATOM 726 N N . GLY A 1 98 ? 5.931 -0.176 12.789 1.00 79.19 98 GLY A N 1
ATOM 727 C CA . GLY A 1 98 ? 6.153 1.262 12.914 1.00 79.19 98 GLY A CA 1
ATOM 728 C C . GLY A 1 98 ? 6.144 1.717 14.370 1.00 79.19 98 GLY A C 1
ATOM 729 O O . GLY A 1 98 ? 5.932 0.891 15.260 1.00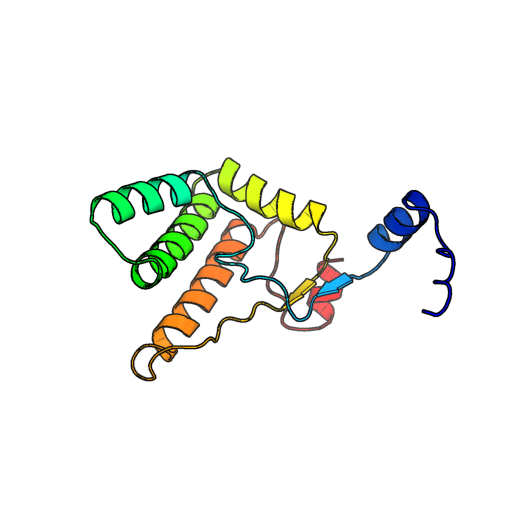 79.19 98 GLY A O 1
ATOM 730 N N . PRO A 1 99 ? 6.365 3.017 14.623 1.00 78.81 99 PRO A N 1
ATOM 731 C CA . PRO A 1 99 ? 6.339 3.565 15.972 1.00 78.81 99 PRO A CA 1
ATOM 732 C C . PRO A 1 99 ? 4.976 3.332 16.630 1.00 78.81 99 PRO A C 1
ATOM 734 O O . PRO A 1 99 ? 3.945 3.786 16.131 1.00 78.81 99 PRO A O 1
ATOM 737 N N . ASP A 1 100 ? 4.976 2.626 17.755 1.00 82.75 100 ASP A N 1
ATOM 738 C CA . ASP A 1 100 ? 3.792 2.399 18.577 1.00 82.75 100 ASP A CA 1
ATOM 739 C C . ASP A 1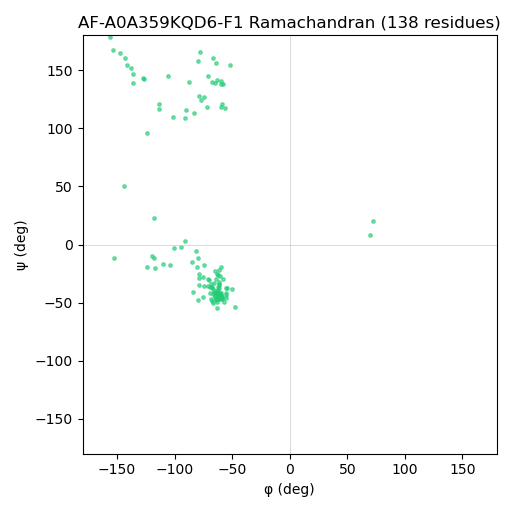 100 ? 4.194 2.155 20.036 1.00 82.75 100 ASP A C 1
ATOM 741 O O . ASP A 1 100 ? 5.365 1.930 20.356 1.00 82.75 100 ASP A O 1
ATOM 745 N N . ARG A 1 101 ? 3.217 2.182 20.942 1.00 86.06 101 ARG A N 1
ATOM 746 C CA . ARG A 1 101 ? 3.402 1.742 22.322 1.00 86.06 101 ARG A CA 1
ATOM 747 C C . ARG A 1 101 ? 3.641 0.235 22.319 1.00 86.06 101 ARG A C 1
ATOM 749 O O . ARG A 1 101 ? 2.943 -0.502 21.630 1.00 86.06 101 ARG A O 1
ATOM 756 N N . LEU A 1 102 ? 4.562 -0.237 23.162 1.00 88.69 102 LEU A N 1
ATOM 757 C CA . LEU A 1 102 ? 4.877 -1.667 23.281 1.00 88.69 102 LEU A CA 1
ATOM 758 C C . LEU A 1 102 ? 3.618 -2.538 23.470 1.00 88.69 102 LEU A C 1
ATOM 760 O O . LEU A 1 102 ? 3.514 -3.602 22.870 1.00 88.69 102 LEU A O 1
ATOM 764 N N . ALA A 1 103 ? 2.645 -2.046 24.246 1.00 91.00 103 ALA A N 1
ATOM 765 C CA . ALA A 1 103 ? 1.382 -2.731 24.523 1.00 91.00 103 ALA A CA 1
ATOM 766 C C . ALA A 1 103 ? 0.510 -2.988 23.277 1.00 91.00 103 ALA A C 1
ATOM 768 O O . ALA A 1 103 ? -0.278 -3.925 23.280 1.00 91.00 103 ALA A O 1
ATOM 769 N N . THR A 1 104 ? 0.637 -2.173 22.228 1.00 88.81 104 THR A N 1
ATOM 770 C CA . THR A 1 104 ? -0.209 -2.209 21.019 1.00 88.81 104 THR A CA 1
ATOM 771 C C . THR A 1 104 ? 0.576 -2.515 19.742 1.00 88.81 104 THR A C 1
ATOM 773 O O . THR A 1 104 ? -0.020 -2.822 18.709 1.00 88.81 104 THR A O 1
ATOM 776 N N . ALA A 1 105 ? 1.911 -2.482 19.800 1.00 90.44 105 ALA A N 1
ATOM 777 C CA . ALA A 1 105 ? 2.797 -2.639 18.647 1.00 90.44 105 ALA A CA 1
ATOM 778 C C . ALA A 1 105 ? 2.622 -3.983 17.921 1.00 90.44 105 ALA A C 1
ATOM 780 O O . ALA A 1 105 ? 2.550 -4.013 16.688 1.00 90.44 105 ALA A O 1
ATOM 781 N N . PHE A 1 106 ? 2.523 -5.086 18.673 1.00 92.25 106 PHE A N 1
ATOM 782 C CA . PHE A 1 106 ? 2.329 -6.422 18.102 1.00 92.25 106 PHE A CA 1
ATOM 783 C C . PHE A 1 106 ? 0.998 -6.515 17.351 1.00 92.25 106 PHE A C 1
ATOM 785 O O . PHE A 1 106 ? 0.974 -6.827 16.162 1.00 92.25 106 PHE A O 1
ATOM 792 N N . GLU A 1 107 ? -0.106 -6.173 18.020 1.00 91.44 107 GLU A N 1
ATOM 793 C CA . GLU A 1 107 ? -1.448 -6.246 17.439 1.00 91.44 107 GLU A CA 1
ATOM 794 C C . GLU A 1 107 ? -1.574 -5.357 16.197 1.00 91.44 107 GLU A C 1
ATOM 796 O O . GLU A 1 107 ? -2.132 -5.768 15.177 1.00 91.44 107 GLU A O 1
ATOM 801 N N . ARG A 1 108 ? -1.010 -4.145 16.237 1.00 88.88 108 ARG A N 1
ATOM 802 C CA . ARG A 1 108 ? -1.054 -3.241 15.088 1.00 88.88 108 ARG A CA 1
ATOM 803 C C . ARG A 1 108 ? -0.257 -3.766 13.901 1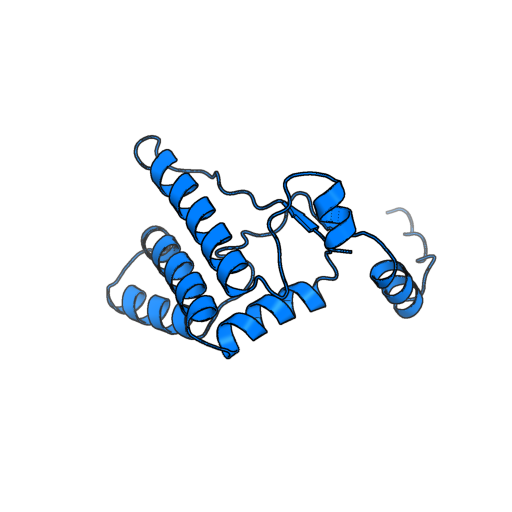.00 88.88 108 ARG A C 1
ATOM 805 O O . ARG A 1 108 ? -0.755 -3.683 12.780 1.00 88.88 108 ARG A O 1
ATOM 812 N N . SER A 1 109 ? 0.931 -4.319 14.134 1.00 91.56 109 SER A N 1
ATOM 813 C CA . SER A 1 109 ? 1.758 -4.885 13.062 1.00 91.56 109 SER A CA 1
ATOM 814 C C . SER A 1 109 ? 1.065 -6.086 12.417 1.00 91.56 109 SER A C 1
ATOM 816 O O . SER A 1 109 ? 0.929 -6.138 11.196 1.00 91.56 109 SER A O 1
ATOM 818 N N . THR A 1 110 ? 0.532 -7.003 13.229 1.00 93.31 110 THR A N 1
ATOM 819 C CA . THR A 1 110 ? -0.201 -8.183 12.746 1.00 93.31 110 THR A CA 1
ATOM 820 C C . THR A 1 110 ? -1.444 -7.793 11.952 1.00 93.31 110 THR A C 1
ATOM 822 O O . THR A 1 110 ? -1.677 -8.326 10.871 1.00 93.31 110 THR A O 1
ATOM 825 N N . ARG A 1 111 ? -2.213 -6.806 12.426 1.00 91.94 111 ARG A N 1
ATOM 826 C CA . ARG A 1 111 ? -3.376 -6.286 11.695 1.00 91.94 111 ARG A CA 1
ATOM 827 C C . ARG A 1 111 ? -2.997 -5.669 10.350 1.00 91.94 111 ARG A C 1
ATOM 829 O O . ARG A 1 111 ? -3.712 -5.870 9.378 1.00 91.94 111 ARG A O 1
ATOM 836 N N . ARG A 1 112 ? -1.878 -4.947 10.263 1.00 91.25 112 ARG A N 1
ATOM 837 C CA . ARG A 1 112 ? -1.394 -4.384 8.991 1.00 91.25 112 ARG A CA 1
ATOM 838 C C . ARG A 1 112 ? -0.975 -5.462 7.999 1.00 91.25 112 ARG A C 1
ATOM 840 O O . ARG A 1 112 ? -1.321 -5.357 6.828 1.00 91.25 112 ARG A O 1
ATOM 847 N N . ILE A 1 113 ? -0.299 -6.508 8.474 1.00 93.31 113 ILE A N 1
ATOM 848 C CA . ILE A 1 113 ? 0.039 -7.681 7.656 1.00 93.31 113 ILE A CA 1
ATOM 849 C C . ILE A 1 113 ? -1.243 -8.357 7.152 1.00 93.31 113 ILE A C 1
ATOM 851 O O . ILE A 1 113 ? -1.353 -8.635 5.961 1.00 93.31 113 ILE A O 1
ATOM 855 N N . ALA A 1 114 ? -2.230 -8.563 8.028 1.00 94.81 114 ALA A N 1
ATOM 856 C CA . ALA A 1 114 ? -3.514 -9.153 7.654 1.00 94.81 114 ALA A CA 1
ATOM 857 C C . ALA A 1 114 ? -4.275 -8.289 6.633 1.00 94.81 114 ALA A C 1
ATOM 859 O O . ALA A 1 114 ? -4.794 -8.811 5.652 1.00 94.81 114 ALA A O 1
ATOM 860 N N . ASN A 1 115 ? -4.289 -6.965 6.811 1.00 94.44 115 ASN A N 1
ATOM 861 C CA . ASN A 1 115 ? -4.886 -6.035 5.853 1.00 94.44 115 ASN A CA 1
ATOM 862 C C . ASN A 1 115 ? -4.193 -6.109 4.485 1.00 94.44 115 ASN A C 1
ATOM 864 O O . ASN A 1 115 ? -4.868 -6.145 3.464 1.00 94.44 115 ASN A O 1
ATOM 868 N N . ALA A 1 116 ? -2.859 -6.163 4.450 1.00 93.62 116 ALA A N 1
ATOM 869 C CA . ALA A 1 116 ? -2.109 -6.305 3.204 1.00 93.62 116 ALA A CA 1
ATOM 870 C C . ALA A 1 116 ? -2.434 -7.616 2.474 1.00 93.62 116 ALA A C 1
ATOM 872 O O . ALA A 1 116 ? -2.657 -7.606 1.266 1.00 93.62 116 ALA A O 1
ATOM 873 N N . GLN A 1 117 ? -2.519 -8.728 3.210 1.00 95.25 117 GLN A N 1
ATOM 874 C CA . GLN A 1 117 ? -2.951 -10.014 2.658 1.00 95.25 117 GLN A CA 1
ATOM 875 C C . GLN A 1 117 ? -4.372 -9.926 2.097 1.00 95.25 117 GLN A C 1
ATOM 877 O O . GLN A 1 117 ? -4.596 -10.304 0.956 1.00 95.25 117 GLN A O 1
ATOM 882 N N . ALA A 1 118 ? -5.300 -9.334 2.849 1.00 96.31 118 ALA A N 1
ATOM 883 C CA . ALA A 1 118 ? -6.691 -9.180 2.437 1.00 96.31 118 ALA A CA 1
ATOM 884 C C . ALA A 1 118 ? -6.862 -8.342 1.156 1.00 96.31 118 ALA A C 1
ATOM 886 O O . ALA A 1 118 ? -7.767 -8.614 0.368 1.00 96.31 118 ALA A O 1
ATOM 887 N N . ILE A 1 119 ? -6.006 -7.335 0.947 1.00 95.50 119 ILE A N 1
ATOM 888 C CA . ILE A 1 119 ? -5.967 -6.548 -0.294 1.00 95.50 119 ILE A CA 1
ATOM 889 C C . ILE A 1 119 ? -5.503 -7.420 -1.460 1.00 95.50 119 ILE A C 1
ATOM 891 O O . ILE A 1 119 ? -6.171 -7.458 -2.488 1.00 95.50 119 ILE A O 1
ATOM 895 N N . VAL A 1 120 ? -4.388 -8.138 -1.299 1.00 95.38 120 VAL A N 1
ATOM 896 C CA . VAL A 1 120 ? -3.848 -8.985 -2.373 1.00 95.38 120 VAL A CA 1
ATOM 897 C C . VAL A 1 120 ? -4.791 -10.138 -2.702 1.00 95.38 120 VAL A C 1
ATOM 899 O O . VAL A 1 120 ? -5.018 -10.408 -3.873 1.00 95.38 120 VAL A O 1
ATOM 902 N N . ASP A 1 121 ? -5.428 -10.755 -1.709 1.00 97.00 121 ASP A N 1
ATOM 903 C CA . ASP A 1 121 ? -6.416 -11.816 -1.934 1.00 97.00 121 ASP A CA 1
ATOM 904 C C . ASP A 1 121 ? -7.628 -11.320 -2.745 1.00 97.00 121 ASP A C 1
ATOM 906 O O . ASP A 1 121 ? -8.174 -12.060 -3.569 1.00 97.00 121 ASP A O 1
ATOM 910 N N . ALA A 1 122 ? -8.039 -10.063 -2.538 1.00 97.19 122 ALA A N 1
ATOM 911 C CA . ALA A 1 122 ? -9.112 -9.419 -3.297 1.00 97.19 122 ALA A CA 1
ATOM 912 C C . ALA A 1 122 ? -8.697 -9.019 -4.725 1.00 97.19 122 ALA A C 1
ATOM 914 O O . ALA A 1 122 ? -9.564 -8.789 -5.566 1.00 97.19 122 ALA A O 1
ATOM 915 N N . LEU A 1 123 ? -7.391 -8.947 -4.990 1.00 96.62 123 LEU A N 1
ATOM 916 C CA . LEU A 1 123 ? -6.778 -8.564 -6.263 1.00 96.62 123 LEU A CA 1
ATOM 917 C C . LEU A 1 123 ? -5.938 -9.704 -6.857 1.00 96.62 123 LEU A C 1
ATOM 919 O O . LEU A 1 123 ? -5.031 -9.452 -7.639 1.00 96.62 123 LEU A O 1
ATOM 923 N N . ARG A 1 124 ? -6.204 -10.957 -6.477 1.00 94.50 124 ARG A N 1
ATOM 924 C CA . ARG A 1 124 ? -5.337 -12.114 -6.777 1.00 94.50 124 ARG A CA 1
ATOM 925 C C . ARG A 1 124 ? -5.099 -12.384 -8.266 1.00 94.50 124 ARG A C 1
ATOM 927 O O . ARG A 1 124 ? -4.173 -13.112 -8.603 1.00 94.50 124 ARG A O 1
ATOM 934 N N . ASP A 1 125 ? -5.962 -11.850 -9.125 1.00 95.19 125 ASP A N 1
ATOM 935 C CA . ASP A 1 125 ? -5.840 -11.977 -10.577 1.00 95.19 125 ASP A CA 1
ATOM 936 C C . ASP A 1 125 ? -4.827 -10.959 -11.149 1.00 95.19 125 ASP A C 1
ATOM 938 O O . ASP A 1 125 ? -4.291 -11.174 -12.233 1.00 95.19 125 ASP A O 1
ATOM 942 N N . ASP A 1 126 ? -4.513 -9.893 -10.401 1.00 95.38 126 ASP A N 1
ATOM 943 C CA . ASP A 1 126 ? -3.595 -8.808 -10.779 1.00 95.38 126 ASP A CA 1
ATOM 944 C C . ASP A 1 126 ? -2.359 -8.697 -9.861 1.00 95.38 126 ASP A C 1
ATOM 946 O O . ASP A 1 126 ? -1.367 -8.067 -10.226 1.00 95.38 126 ASP A O 1
ATOM 950 N N . MET A 1 127 ? -2.407 -9.249 -8.644 1.00 94.94 127 MET A N 1
ATOM 951 C CA . MET A 1 127 ? -1.381 -9.072 -7.613 1.00 94.94 127 MET A CA 1
ATOM 952 C C . MET A 1 127 ? -1.064 -10.371 -6.874 1.00 94.94 127 MET A C 1
ATOM 954 O O . MET A 1 127 ? -1.921 -11.228 -6.670 1.00 94.94 127 MET A O 1
ATOM 958 N N . LEU A 1 128 ? 0.171 -10.475 -6.374 1.00 95.88 128 LEU A N 1
ATOM 959 C CA . LEU A 1 128 ? 0.625 -11.602 -5.559 1.00 95.88 128 LEU A CA 1
ATOM 960 C C . LEU A 1 128 ? 1.553 -11.159 -4.421 1.00 95.88 128 LEU A C 1
ATOM 962 O O . LEU A 1 128 ? 2.235 -10.137 -4.499 1.00 95.88 128 LEU A O 1
ATOM 966 N N . ILE A 1 129 ? 1.601 -11.953 -3.347 1.00 95.19 129 ILE A N 1
ATOM 967 C CA . ILE A 1 129 ? 2.562 -11.758 -2.255 1.00 95.19 129 ILE A CA 1
ATOM 968 C C . ILE A 1 129 ? 3.890 -12.413 -2.633 1.00 95.19 129 ILE A C 1
ATOM 970 O O . ILE A 1 129 ? 3.993 -13.638 -2.682 1.00 95.19 129 ILE A O 1
ATOM 974 N N . VAL A 1 130 ? 4.921 -11.593 -2.823 1.00 95.75 130 VAL A N 1
ATOM 975 C CA . VAL A 1 130 ? 6.287 -12.050 -3.101 1.00 95.75 130 VAL A CA 1
ATOM 976 C C . VAL A 1 130 ? 6.935 -12.605 -1.830 1.00 95.75 130 VAL A C 1
ATOM 978 O O . VAL A 1 130 ? 6.995 -11.929 -0.803 1.00 95.75 130 VAL A O 1
ATOM 981 N N . ARG A 1 131 ? 7.454 -13.836 -1.894 1.00 95.75 131 ARG A N 1
ATOM 982 C CA . ARG A 1 131 ? 8.201 -14.494 -0.801 1.00 95.75 131 ARG A CA 1
ATOM 983 C C . ARG A 1 131 ? 9.596 -14.950 -1.219 1.00 95.75 131 ARG A C 1
ATOM 985 O O . ARG A 1 131 ? 10.445 -15.187 -0.363 1.00 95.75 131 ARG A O 1
ATOM 992 N N . ARG A 1 132 ? 9.835 -15.091 -2.521 1.00 97.12 132 ARG A N 1
ATOM 993 C CA . ARG A 1 132 ? 11.106 -15.520 -3.119 1.00 97.12 132 ARG A CA 1
ATOM 994 C C . ARG A 1 132 ? 11.314 -14.845 -4.472 1.00 97.12 132 ARG A C 1
ATOM 996 O O . ARG A 1 132 ? 10.364 -14.362 -5.077 1.00 97.12 132 ARG A O 1
ATOM 1003 N N . ALA A 1 133 ? 12.545 -14.894 -4.979 1.00 96.31 133 ALA A N 1
ATOM 1004 C CA . ALA A 1 133 ? 12.900 -14.322 -6.280 1.00 96.31 133 ALA A CA 1
ATOM 1005 C C . ALA A 1 133 ? 12.025 -14.847 -7.433 1.00 96.31 133 ALA A C 1
ATOM 1007 O O . ALA A 1 133 ? 11.615 -14.074 -8.282 1.00 96.31 133 ALA A O 1
ATOM 1008 N N . ALA A 1 134 ? 11.651 -16.131 -7.419 1.00 97.56 134 ALA A N 1
ATOM 1009 C CA . ALA A 1 134 ? 10.772 -16.697 -8.447 1.00 97.56 134 ALA A CA 1
ATOM 1010 C C . ALA A 1 134 ? 9.389 -16.020 -8.523 1.00 97.56 134 ALA A C 1
ATOM 1012 O O . ALA A 1 134 ? 8.772 -16.020 -9.580 1.00 97.56 134 ALA A O 1
ATOM 1013 N N . ASP A 1 135 ? 8.904 -15.443 -7.422 1.00 97.44 135 ASP A N 1
ATOM 1014 C CA . ASP A 1 135 ? 7.628 -14.727 -7.417 1.00 97.44 135 ASP A CA 1
ATOM 1015 C C . ASP A 1 135 ? 7.783 -13.316 -8.023 1.00 97.44 135 ASP A C 1
ATOM 1017 O O . ASP A 1 135 ? 6.820 -12.768 -8.544 1.00 97.44 135 ASP A O 1
ATOM 1021 N N . ILE A 1 136 ? 8.995 -12.742 -7.983 1.00 96.31 136 ILE A N 1
ATOM 1022 C CA . ILE A 1 136 ? 9.334 -11.471 -8.648 1.00 96.31 136 ILE A CA 1
ATOM 1023 C C . ILE A 1 136 ? 9.316 -11.664 -10.163 1.00 96.31 136 ILE A C 1
ATOM 1025 O O . ILE A 1 136 ? 8.696 -10.877 -10.865 1.00 96.31 136 ILE A O 1
ATOM 1029 N N . GLU A 1 137 ? 9.944 -12.738 -10.646 1.00 94.62 137 GLU A N 1
ATOM 1030 C CA . GLU A 1 137 ? 9.950 -13.091 -12.073 1.00 94.62 137 GLU A CA 1
ATOM 1031 C C . GLU A 1 137 ? 8.537 -13.373 -12.604 1.00 94.62 137 GLU A C 1
ATOM 1033 O O . GLU A 1 137 ? 8.248 -13.092 -13.756 1.00 94.62 137 GLU A O 1
ATOM 1038 N N . LEU A 1 138 ? 7.644 -13.916 -11.768 1.00 94.69 138 LEU A N 1
ATOM 1039 C CA . LEU A 1 138 ? 6.241 -14.138 -12.134 1.00 94.69 138 LEU A CA 1
ATOM 1040 C C . LEU A 1 138 ? 5.436 -12.831 -12.235 1.00 94.69 138 LEU A C 1
ATOM 1042 O O . LEU A 1 138 ? 4.454 -12.781 -12.968 1.00 94.69 138 LEU A O 1
ATOM 1046 N N . ALA A 1 139 ? 5.808 -11.811 -11.458 1.00 92.31 139 ALA A N 1
ATOM 1047 C CA . ALA A 1 139 ? 5.114 -10.525 -11.417 1.00 92.31 139 ALA A CA 1
ATOM 1048 C C . ALA A 1 139 ? 5.566 -9.545 -12.517 1.00 92.31 139 ALA A C 1
ATOM 1050 O O . ALA A 1 139 ? 4.898 -8.530 -12.717 1.00 92.31 139 ALA A O 1
ATOM 1051 N N . HIS A 1 140 ? 6.705 -9.809 -13.168 1.00 90.00 140 HIS A N 1
ATOM 1052 C CA . HIS A 1 140 ? 7.271 -8.980 -14.233 1.00 90.00 140 HIS A CA 1
ATOM 1053 C C . HIS A 1 140 ? 6.711 -9.351 -15.608 1.00 90.00 140 HIS A C 1
ATOM 1055 O O . HIS A 1 140 ? 6.377 -8.403 -16.355 1.00 90.00 140 HIS A O 1
#

Foldseek 3Di:
DPDDDDDPDDPVRVVVVLLVDAAEAADDDALLQGQDQDPQLVVLVVVCVVVVDDPVVSRVVSSVSLLCCLQPHPRSVCSSVVSVVVVSHLYYDHDLADDDDPVCRVVSSVVSVVSVVSNCVSVVVQDDDDDDPVVSVVSD

Solvent-accessible surface area (backbone atoms only — not comparable to full-atom values): 8351 Å² total; per-residue (Å²): 131,82,82,77,79,77,77,94,58,55,76,65,56,48,51,54,52,47,76,76,44,90,32,76,36,82,76,47,67,40,77,57,70,59,71,69,85,49,72,59,29,53,54,52,50,52,60,41,50,78,70,70,55,50,70,82,70,43,49,66,56,38,30,52,28,46,40,50,34,32,64,74,36,69,68,38,39,50,56,53,52,50,49,46,66,70,67,57,54,56,44,68,40,73,69,50,72,70,96,61,57,80,93,48,35,62,63,52,23,52,50,44,50,49,46,48,48,54,42,34,66,58,35,55,93,84,40,76,86,70,86,51,71,73,46,51,66,72,60,102

pLDDT: mean 91.4, std 7.43, range [51.16, 97.56]